Protein AF-A0A2Z3I9P5-F1 (afdb_monomer)

Radius of gyration: 24.95 Å; Cα contacts (8 Å, |Δi|>4): 232; chains: 1; bounding box: 92×42×63 Å

Nearest PDB structures (foldseek):
  7og2-assembly1_B  TM=7.470E-01  e=2.435E+00  Pseudoalteromonas luteoviolacea DSM 6061
  7c4k-assembly1_A  TM=7.381E-01  e=2.165E+00  synthetic construct
  7c4l-assembly1_A  TM=7.252E-01  e=2.740E+00  synthetic construct
  1kq6-assembly1_A  TM=5.234E-01  e=6.243E+00  Homo sapiens

Sequence (168 aa):
MGASEPNGSIPYHDVNPPAEKLAKVAKKEWPFRLTERGVEKRIEARDKELGITTVEWRWFCSRLEVSAETRSSEGEEWGRLLSVTDRDGRVKTWAMPMSMLAGDGTAYRERLLSLGLIMAPGKFARDALHEYISTAQPGDKARCVGRLGWELETFVLPNGAIGDHSNG

Secondary structure (DSSP, 8-state):
------------------TT-S--------SEEE-SS-EEEEEEEE-TTT--EEEEEEEEESSEEEEEEE--TTS-S-EEEEEEE-TTS-EEEEEEEGGGGSSSSHHHHHHHHHHT--B-SSHHHHHHHHHHHHH---S-BPEE----SSS---EE-TT---------

Foldseek 3Di:
DDDDDDDPDDPDDPPPPPPPDDDPPVPPPPQWDQDQQAIWGWDWDQDPVVRDTDIDTHDWKGHKDQAAWEADPVRHQIFTWIWDQAPVRDTDTDTGGCVCLVDLNPVVVVVNVVVHMGGDDDDVSSVVVSCCRVVDDHPWHWYFDDDDDDDDRDTDTDPDDPDDDDDD

Mean predicted aligned error: 14.5 Å

Solvent-accessible surface area (backbone atoms only — not comparable to full-atom values): 10664 Å² total; per-residue (Å²): 138,86,88,78,85,82,88,90,76,81,75,81,76,84,81,69,73,77,93,82,78,82,73,90,66,75,78,77,70,75,56,61,49,82,51,98,79,10,30,28,38,64,41,80,48,72,41,79,88,80,70,44,76,45,82,44,76,45,72,28,31,37,41,64,43,66,65,20,39,35,32,46,87,90,67,44,76,48,25,34,29,33,38,33,40,21,92,86,70,48,77,46,75,46,79,42,54,50,70,51,61,77,60,95,37,59,71,56,48,54,51,42,44,74,66,37,46,47,66,47,82,63,68,68,23,54,53,51,51,52,50,49,67,73,66,59,77,45,93,43,62,29,51,57,56,90,65,70,86,80,95,46,90,40,81,41,64,90,85,67,86,92,70,90,79,89,83,135

pLDDT: mean 72.84, std 25.63, range [28.22, 98.19]

Structure (mmCIF, N/CA/C/O backbone):
data_AF-A0A2Z3I9P5-F1
#
_entry.id   AF-A0A2Z3I9P5-F1
#
loop_
_atom_site.group_PDB
_atom_site.id
_atom_site.type_symbol
_atom_site.label_atom_id
_atom_site.label_alt_id
_atom_site.label_comp_id
_atom_site.label_asym_id
_atom_site.label_entity_id
_atom_site.label_seq_id
_atom_site.pdbx_PDB_ins_code
_atom_site.Cartn_x
_atom_site.Cartn_y
_atom_site.Cartn_z
_atom_site.occupancy
_atom_site.B_iso_or_equiv
_atom_site.auth_seq_id
_atom_site.auth_comp_id
_atom_site.auth_asym_id
_atom_site.auth_atom_id
_atom_site.pdbx_PDB_model_num
ATOM 1 N N . MET A 1 1 ? 78.794 -9.911 24.779 1.00 42.56 1 MET A N 1
ATOM 2 C CA . MET A 1 1 ? 78.509 -8.524 24.364 1.00 42.56 1 MET A CA 1
ATOM 3 C C . MET A 1 1 ? 77.333 -8.579 23.401 1.00 42.56 1 MET A C 1
ATOM 5 O O . MET A 1 1 ? 77.502 -9.121 22.322 1.00 42.56 1 MET A O 1
ATOM 9 N N . GLY A 1 2 ? 76.152 -8.136 23.849 1.00 44.25 2 GLY A N 1
ATOM 10 C CA . GLY A 1 2 ? 74.967 -7.888 23.015 1.00 44.25 2 GLY A CA 1
ATOM 11 C C . GLY A 1 2 ? 74.091 -9.087 22.629 1.00 44.25 2 GLY A C 1
ATOM 12 O O . GLY A 1 2 ? 74.079 -9.478 21.472 1.00 44.25 2 GLY A O 1
ATOM 13 N N . ALA A 1 3 ? 73.306 -9.616 23.571 1.00 40.94 3 ALA A N 1
ATOM 14 C CA . ALA A 1 3 ? 72.015 -10.233 23.258 1.00 40.94 3 ALA A CA 1
ATOM 15 C C . ALA A 1 3 ? 70.941 -9.156 23.451 1.00 40.94 3 ALA A C 1
ATOM 17 O O . ALA A 1 3 ? 70.928 -8.553 24.523 1.00 40.94 3 ALA A O 1
ATOM 18 N N . SER A 1 4 ? 70.102 -8.896 22.442 1.00 40.00 4 SER A N 1
ATOM 19 C CA . SER A 1 4 ? 68.776 -8.252 22.540 1.00 40.00 4 SER A CA 1
ATOM 20 C C . SER A 1 4 ? 68.134 -8.187 21.146 1.00 40.00 4 SER A C 1
ATOM 22 O O . SER A 1 4 ? 68.603 -7.448 20.284 1.00 40.00 4 SER A O 1
ATOM 24 N N . GLU A 1 5 ? 67.055 -8.942 20.934 1.00 42.66 5 GLU A N 1
ATOM 25 C CA . GLU A 1 5 ? 66.000 -8.546 19.987 1.00 42.66 5 GLU A CA 1
ATOM 26 C C . GLU A 1 5 ? 65.235 -7.330 20.576 1.00 42.66 5 GLU A C 1
ATOM 28 O O . GLU A 1 5 ? 65.389 -7.041 21.768 1.00 42.66 5 GLU A O 1
ATOM 33 N N . PRO A 1 6 ? 64.388 -6.622 19.800 1.00 46.59 6 PRO A N 1
ATOM 34 C CA . PRO A 1 6 ? 63.016 -7.117 19.688 1.00 46.59 6 PRO A CA 1
ATOM 35 C C . PRO A 1 6 ? 62.367 -6.995 18.302 1.00 46.59 6 PRO A C 1
ATOM 37 O O . PRO A 1 6 ? 62.418 -5.971 17.621 1.00 46.59 6 PRO A O 1
ATOM 40 N N . ASN A 1 7 ? 61.651 -8.075 17.987 1.00 34.91 7 ASN A N 1
ATOM 41 C CA . ASN A 1 7 ? 60.452 -8.160 17.161 1.00 34.91 7 ASN A CA 1
ATOM 42 C C . ASN A 1 7 ? 59.555 -6.909 17.241 1.00 34.91 7 ASN A C 1
ATOM 44 O O . ASN A 1 7 ? 58.913 -6.650 18.257 1.00 34.91 7 ASN A O 1
ATOM 48 N N . GLY A 1 8 ? 59.444 -6.187 16.127 1.00 38.19 8 GLY A N 1
ATOM 49 C CA . GLY A 1 8 ? 58.448 -5.141 15.908 1.00 38.19 8 GLY A CA 1
ATOM 50 C C . GLY A 1 8 ? 57.260 -5.669 15.109 1.00 38.19 8 GLY A C 1
ATOM 51 O O . GLY A 1 8 ? 57.100 -5.323 13.944 1.00 38.19 8 GLY A O 1
ATOM 52 N N . SER A 1 9 ? 56.427 -6.510 15.721 1.00 40.69 9 SER A N 1
ATOM 53 C CA . SER A 1 9 ? 55.066 -6.768 15.242 1.00 40.69 9 SER A CA 1
ATOM 54 C C . SER A 1 9 ? 54.103 -6.525 16.398 1.00 40.69 9 SER A C 1
ATOM 56 O O . SER A 1 9 ? 53.926 -7.356 17.281 1.00 40.69 9 SER A O 1
ATOM 58 N N . ILE A 1 10 ? 53.521 -5.329 16.423 1.00 40.50 10 ILE A N 1
ATOM 59 C CA . ILE A 1 10 ? 52.384 -5.023 17.287 1.00 40.50 10 ILE A CA 1
ATOM 60 C C . ILE A 1 10 ? 51.149 -5.242 16.404 1.00 40.50 10 ILE A C 1
ATOM 62 O O . ILE A 1 10 ? 50.914 -4.429 15.505 1.00 40.50 10 ILE A O 1
ATOM 66 N N . PRO A 1 11 ? 50.408 -6.355 16.545 1.00 35.94 11 PRO A N 1
ATOM 67 C CA . PRO A 1 11 ? 49.185 -6.554 15.787 1.00 35.94 11 PRO A CA 1
ATOM 68 C C . PRO A 1 11 ? 48.130 -5.542 16.237 1.00 35.94 11 PRO A C 1
ATOM 70 O O . PRO A 1 11 ? 47.989 -5.236 17.421 1.00 35.94 11 PRO A O 1
ATOM 73 N N . TYR A 1 12 ? 47.425 -5.016 15.239 1.00 33.38 12 TYR A N 1
ATOM 74 C CA . TYR A 1 12 ? 46.278 -4.124 15.338 1.00 33.38 12 TYR A CA 1
ATOM 75 C C . TYR A 1 12 ? 45.355 -4.577 16.478 1.00 33.38 12 TYR A C 1
ATOM 77 O O . TYR A 1 12 ? 44.789 -5.667 16.422 1.00 33.38 12 TYR A O 1
ATOM 85 N N . HIS A 1 13 ? 45.258 -3.766 17.535 1.00 39.22 13 HIS A N 1
ATOM 86 C CA . HIS A 1 13 ? 44.329 -4.005 18.631 1.00 39.22 13 HIS A CA 1
ATOM 87 C C . HIS A 1 13 ? 42.916 -4.169 18.066 1.00 39.22 13 HIS A C 1
ATOM 89 O O . HIS A 1 13 ? 42.403 -3.270 17.396 1.00 39.22 13 HIS A O 1
ATOM 95 N N . ASP A 1 14 ? 42.302 -5.310 18.378 1.00 39.97 14 ASP A N 1
ATOM 96 C CA . ASP A 1 14 ? 40.864 -5.538 18.321 1.00 39.97 14 ASP A CA 1
ATOM 97 C C . ASP A 1 14 ? 40.144 -4.396 19.053 1.00 39.97 14 ASP A C 1
ATOM 99 O O . ASP A 1 14 ? 39.959 -4.410 20.270 1.00 39.97 14 ASP A O 1
ATOM 103 N N . VAL A 1 15 ? 39.719 -3.386 18.300 1.00 40.53 15 VAL A N 1
ATOM 104 C CA . VAL A 1 15 ? 38.658 -2.461 18.705 1.00 40.53 15 VAL A CA 1
ATOM 105 C C . VAL A 1 15 ? 37.345 -2.973 18.134 1.00 40.53 15 VAL A C 1
ATOM 107 O O . VAL A 1 15 ? 36.635 -2.283 17.411 1.00 40.53 15 VAL A O 1
ATOM 110 N N . ASN A 1 16 ? 37.026 -4.226 18.452 1.00 39.06 16 ASN A N 1
ATOM 111 C CA . ASN A 1 16 ? 35.662 -4.703 18.356 1.00 39.06 16 ASN A CA 1
ATOM 112 C C . ASN A 1 16 ? 34.955 -4.194 19.623 1.00 39.06 16 ASN A C 1
ATOM 114 O O . ASN A 1 16 ? 35.287 -4.660 20.718 1.00 39.06 16 ASN A O 1
ATOM 118 N N . PRO A 1 17 ? 34.059 -3.190 19.553 1.00 39.41 17 PRO A N 1
ATOM 119 C CA . PRO A 1 17 ? 33.311 -2.801 20.737 1.00 39.41 17 PRO A CA 1
ATOM 120 C C . PRO A 1 17 ? 32.551 -4.038 21.246 1.00 39.41 17 PRO A C 1
ATOM 122 O O . PRO A 1 17 ? 32.024 -4.795 20.426 1.00 39.41 17 PRO A O 1
ATOM 125 N N . PRO A 1 18 ? 32.496 -4.283 22.570 1.00 36.00 18 PRO A N 1
ATOM 126 C CA . PRO A 1 18 ? 31.861 -5.474 23.117 1.00 36.00 18 PRO A CA 1
ATOM 127 C C . PRO A 1 18 ? 30.443 -5.618 22.564 1.00 36.00 18 PRO A C 1
ATOM 129 O O . PRO A 1 18 ? 29.599 -4.743 22.772 1.00 36.00 18 PRO A O 1
ATOM 132 N N . ALA A 1 19 ? 30.186 -6.733 21.877 1.00 44.81 19 ALA A N 1
ATOM 133 C CA . ALA A 1 19 ? 28.937 -7.075 21.190 1.00 44.81 19 ALA A CA 1
ATOM 134 C C . ALA A 1 19 ? 27.712 -7.227 22.125 1.00 44.81 19 ALA A C 1
ATOM 136 O O . ALA A 1 19 ? 26.688 -7.784 21.739 1.00 44.81 19 ALA A O 1
ATOM 137 N N . GLU A 1 20 ? 27.797 -6.741 23.364 1.00 41.00 20 GLU A N 1
ATOM 138 C CA . GLU A 1 20 ? 26.919 -7.136 24.461 1.00 41.00 20 GLU A CA 1
ATOM 139 C C . GLU A 1 20 ? 25.978 -6.035 24.967 1.00 41.00 20 GLU A C 1
ATOM 141 O O . GLU A 1 20 ? 25.141 -6.300 25.829 1.00 41.00 20 GLU A O 1
ATOM 146 N N . LYS A 1 21 ? 26.011 -4.812 24.415 1.00 38.16 21 LYS A N 1
ATOM 147 C CA . LYS A 1 21 ? 25.021 -3.777 24.775 1.00 38.16 21 LYS A CA 1
ATOM 148 C C . LYS A 1 21 ? 24.639 -2.836 23.636 1.00 38.16 21 LYS A C 1
ATOM 150 O O . LYS A 1 21 ? 24.920 -1.651 23.721 1.00 38.16 21 LYS A O 1
ATOM 155 N N . LEU A 1 22 ? 23.870 -3.315 22.657 1.00 39.81 22 LEU A N 1
ATOM 156 C CA . LEU A 1 22 ? 22.897 -2.468 21.950 1.00 39.81 22 LEU A CA 1
ATOM 157 C C . LEU A 1 22 ? 21.594 -3.244 21.701 1.00 39.81 22 LEU A C 1
ATOM 159 O O . LEU A 1 22 ? 21.363 -3.837 20.657 1.00 39.81 22 LEU A O 1
ATOM 163 N N . ALA A 1 23 ? 20.762 -3.193 22.743 1.00 36.09 23 ALA A N 1
ATOM 164 C CA . ALA A 1 23 ? 19.307 -3.265 22.745 1.00 36.09 23 ALA A CA 1
ATOM 165 C C . ALA A 1 23 ? 18.633 -4.515 22.147 1.00 36.09 23 ALA A C 1
ATOM 167 O O . ALA A 1 23 ? 18.429 -4.648 20.943 1.00 36.09 23 ALA A O 1
ATOM 168 N N . LYS A 1 24 ? 18.046 -5.319 23.045 1.00 36.84 24 LYS A N 1
ATOM 169 C CA . LYS A 1 24 ? 16.741 -5.946 22.794 1.00 36.84 24 LYS A CA 1
ATOM 170 C C . LYS A 1 24 ? 15.707 -4.838 22.532 1.00 36.84 24 LYS A C 1
ATOM 172 O O . LYS A 1 24 ? 14.896 -4.517 23.394 1.00 36.84 24 LYS A O 1
ATOM 177 N N . VAL A 1 25 ? 15.745 -4.224 21.352 1.00 40.88 25 VAL A N 1
ATOM 178 C CA . VAL A 1 25 ? 14.570 -3.563 20.795 1.00 40.88 25 VAL A CA 1
ATOM 179 C C . VAL A 1 25 ? 13.615 -4.712 20.527 1.00 40.88 25 VAL A C 1
ATOM 181 O O . VAL A 1 25 ? 13.888 -5.548 19.666 1.00 40.88 25 VAL A O 1
ATOM 184 N N . ALA A 1 26 ? 12.547 -4.830 21.317 1.00 42.09 26 ALA A N 1
ATOM 185 C CA . ALA A 1 26 ? 11.446 -5.711 20.960 1.00 42.09 26 ALA A CA 1
ATOM 186 C C . ALA A 1 26 ? 11.095 -5.379 19.505 1.00 42.09 26 ALA A C 1
ATOM 188 O O . ALA A 1 26 ? 10.726 -4.237 19.231 1.00 42.09 26 ALA A O 1
ATOM 189 N N . LYS A 1 27 ? 11.331 -6.311 18.568 1.00 45.22 27 LYS A N 1
ATOM 190 C CA . LYS A 1 27 ? 11.005 -6.123 17.150 1.00 45.22 27 LYS A CA 1
ATOM 191 C C . LYS A 1 27 ? 9.545 -5.691 17.111 1.00 45.22 27 LYS A C 1
ATOM 193 O O . LYS A 1 27 ? 8.664 -6.507 17.364 1.00 45.22 27 LYS A O 1
ATOM 198 N N . LYS A 1 28 ? 9.289 -4.401 16.887 1.00 56.62 28 LYS A N 1
ATOM 199 C CA . LYS A 1 28 ? 7.932 -3.886 16.768 1.00 56.62 28 LYS A CA 1
ATOM 200 C C . LYS A 1 28 ? 7.375 -4.556 15.522 1.00 56.62 28 LYS A C 1
ATOM 202 O O . LYS A 1 28 ? 7.844 -4.271 14.424 1.00 56.62 28 LYS A O 1
ATOM 207 N N . GLU A 1 29 ? 6.488 -5.526 15.717 1.00 80.81 29 GLU A N 1
ATOM 208 C CA . GLU A 1 29 ? 5.861 -6.248 14.615 1.00 80.81 29 GLU A CA 1
ATOM 209 C C . GLU A 1 29 ? 5.302 -5.240 13.615 1.00 80.81 29 GLU A C 1
ATOM 211 O O . GLU A 1 29 ? 4.693 -4.238 14.009 1.00 80.81 29 GLU A O 1
ATOM 216 N N . TRP A 1 30 ? 5.555 -5.486 12.331 1.00 85.81 30 TRP A N 1
ATOM 217 C CA . TRP A 1 30 ? 5.058 -4.643 11.256 1.00 85.81 30 TRP A CA 1
ATOM 218 C C . TRP A 1 30 ? 3.532 -4.521 11.398 1.00 85.81 30 TRP A C 1
ATOM 220 O O . TRP A 1 30 ? 2.849 -5.545 11.438 1.00 85.81 30 T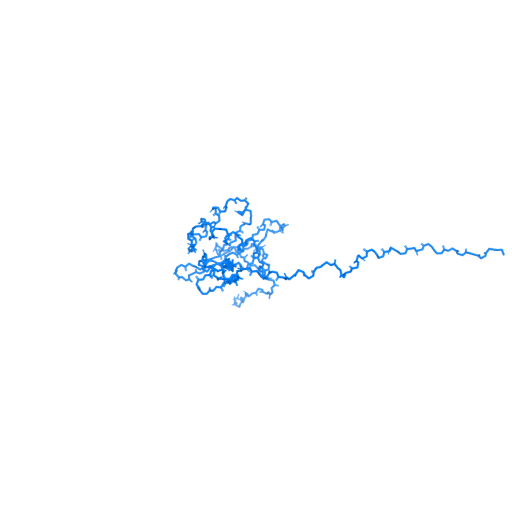RP A O 1
ATOM 230 N N . PRO A 1 31 ? 2.974 -3.304 11.555 1.00 93.56 31 PRO A N 1
ATOM 231 C CA . PRO A 1 31 ? 1.625 -3.118 12.088 1.00 93.56 31 PRO A CA 1
ATOM 232 C C . PRO A 1 31 ? 0.545 -3.333 11.024 1.00 93.56 31 PRO A C 1
ATOM 234 O O . PRO A 1 31 ? -0.534 -2.757 11.122 1.00 93.56 31 PRO A O 1
ATOM 237 N N . PHE A 1 32 ? 0.824 -4.128 9.997 1.00 94.50 32 PHE A N 1
ATOM 238 C CA . PHE A 1 32 ? -0.052 -4.346 8.862 1.00 94.50 32 PHE A CA 1
ATOM 239 C C . PHE A 1 32 ? -0.282 -5.830 8.648 1.00 94.50 32 PHE A C 1
ATOM 241 O O . PHE A 1 32 ? 0.599 -6.655 8.884 1.00 94.50 32 PHE A O 1
ATOM 248 N N . ARG A 1 33 ? -1.472 -6.162 8.156 1.00 92.62 33 ARG A N 1
ATOM 249 C CA . ARG A 1 33 ? -1.790 -7.511 7.703 1.00 92.62 33 ARG A CA 1
ATOM 250 C C . ARG A 1 33 ? -2.591 -7.468 6.415 1.00 92.62 33 ARG A C 1
ATOM 252 O O . ARG A 1 33 ? -3.403 -6.565 6.207 1.00 92.62 33 ARG A O 1
ATOM 259 N N . LEU A 1 34 ? -2.363 -8.474 5.583 1.00 89.62 34 LEU A N 1
ATOM 260 C CA . LEU A 1 34 ? -3.143 -8.731 4.384 1.00 89.62 34 LEU A CA 1
ATOM 261 C C . LEU A 1 34 ? -4.215 -9.771 4.718 1.00 89.62 34 LEU A C 1
ATOM 263 O O . LEU A 1 34 ? -3.913 -10.821 5.279 1.00 89.62 34 LEU A O 1
ATOM 267 N N . THR A 1 35 ? -5.464 -9.475 4.385 1.00 90.06 35 THR A N 1
ATOM 268 C CA . THR A 1 35 ? -6.614 -10.366 4.569 1.00 90.06 35 THR A CA 1
ATOM 269 C C . THR A 1 35 ? -7.302 -10.605 3.225 1.00 90.06 35 THR A C 1
ATOM 271 O O . THR A 1 35 ? -6.930 -10.025 2.201 1.00 90.06 35 THR A O 1
ATOM 274 N N . GLU A 1 36 ? -8.335 -11.446 3.206 1.00 84.06 36 GLU A N 1
ATOM 275 C CA . GLU A 1 36 ? -9.200 -11.601 2.028 1.00 84.06 36 GLU A CA 1
ATOM 276 C C . GLU A 1 36 ? -9.930 -10.298 1.666 1.00 84.06 36 GLU A C 1
ATOM 278 O O . GLU A 1 36 ? -10.196 -10.033 0.498 1.00 84.06 36 GLU A O 1
ATOM 283 N N . ARG A 1 37 ? -10.216 -9.444 2.660 1.00 86.31 37 ARG A N 1
ATOM 284 C CA . ARG A 1 37 ? -10.948 -8.180 2.472 1.00 86.31 37 ARG A CA 1
ATOM 285 C C . ARG A 1 37 ? -10.040 -7.017 2.069 1.00 86.31 37 ARG A C 1
ATOM 287 O O . ARG A 1 37 ? -10.535 -5.988 1.609 1.00 86.31 37 ARG A O 1
ATOM 294 N N . GLY A 1 38 ? -8.729 -7.148 2.252 1.00 92.56 38 GLY A N 1
ATOM 295 C CA . GLY A 1 38 ? -7.748 -6.136 1.877 1.00 92.56 38 GLY A CA 1
ATOM 296 C C . GLY A 1 38 ? -6.658 -5.946 2.919 1.00 92.56 38 GLY A C 1
ATOM 297 O O . GLY A 1 38 ? -6.232 -6.906 3.555 1.00 92.56 38 GLY A O 1
ATOM 298 N N . VAL A 1 39 ? -6.183 -4.714 3.073 1.00 95.88 39 VAL A N 1
ATOM 299 C CA . VAL A 1 39 ? -5.094 -4.380 3.994 1.00 95.88 39 VAL A CA 1
ATOM 300 C C . VAL A 1 39 ? -5.640 -3.666 5.225 1.00 95.88 39 VAL A C 1
ATOM 302 O O . VAL A 1 39 ? -6.437 -2.725 5.137 1.00 95.88 39 VAL A O 1
ATOM 305 N N . GLU A 1 40 ? -5.190 -4.120 6.391 1.00 96.69 40 GLU A N 1
ATOM 306 C CA . GLU A 1 40 ? -5.581 -3.583 7.690 1.00 96.69 40 GLU A CA 1
ATOM 307 C C . GLU A 1 40 ? -4.349 -3.153 8.483 1.00 96.69 40 GLU A C 1
ATOM 309 O O . GLU A 1 40 ? -3.310 -3.815 8.437 1.00 96.69 40 GLU A O 1
ATOM 314 N N . LYS A 1 41 ? -4.476 -2.056 9.237 1.00 96.56 41 LYS A N 1
ATOM 315 C CA . LYS A 1 41 ? -3.444 -1.559 10.149 1.00 96.56 41 LYS A CA 1
ATOM 316 C C . LYS A 1 41 ? -3.857 -1.789 11.602 1.00 96.56 41 LYS A C 1
ATOM 318 O O . LYS A 1 41 ? -5.002 -1.529 11.970 1.00 96.56 41 LYS A O 1
ATOM 323 N N . ARG A 1 42 ? -2.917 -2.238 12.430 1.00 94.94 42 ARG A N 1
ATOM 324 C CA . ARG A 1 42 ? -3.065 -2.380 13.880 1.00 94.94 42 ARG A CA 1
ATOM 325 C C . ARG A 1 42 ? -3.110 -1.005 14.540 1.00 94.94 42 ARG A C 1
ATOM 327 O O . ARG A 1 42 ? -2.181 -0.214 14.378 1.00 94.94 42 ARG A O 1
ATOM 334 N N . ILE A 1 43 ? -4.163 -0.740 15.302 1.00 93.69 43 ILE A N 1
ATOM 335 C CA . ILE A 1 43 ? -4.381 0.494 16.055 1.00 93.69 43 ILE A CA 1
ATOM 336 C C . ILE A 1 43 ? -4.531 0.150 17.528 1.00 93.69 43 ILE A C 1
ATOM 338 O O . ILE A 1 43 ? -5.291 -0.739 17.898 1.00 93.69 43 ILE A O 1
ATOM 342 N N . GLU A 1 44 ? -3.797 0.866 18.368 1.00 90.88 44 GLU A N 1
ATOM 343 C CA . GLU A 1 44 ? -3.959 0.802 19.814 1.00 90.88 44 GLU A CA 1
ATOM 344 C C . GLU A 1 44 ? -4.949 1.892 20.224 1.00 90.88 44 GLU A C 1
ATOM 346 O O . GLU A 1 44 ? -4.686 3.086 20.055 1.00 90.88 44 GLU A O 1
ATOM 351 N N . ALA A 1 45 ? -6.106 1.481 20.729 1.00 85.06 45 ALA A N 1
ATOM 352 C CA . ALA A 1 45 ? -7.113 2.377 21.270 1.00 85.06 45 ALA A CA 1
ATOM 353 C C . ALA A 1 45 ? -7.011 2.351 22.795 1.00 85.06 45 ALA A C 1
ATOM 355 O O . ALA A 1 45 ? -7.208 1.314 23.431 1.00 85.06 45 ALA A O 1
ATOM 356 N N . ARG A 1 46 ? -6.676 3.500 23.385 1.00 85.12 46 ARG A N 1
ATOM 357 C CA . ARG A 1 46 ? -6.605 3.653 24.837 1.00 85.12 46 ARG A CA 1
ATOM 358 C C . ARG A 1 46 ? -7.913 4.224 25.357 1.00 85.12 46 ARG A C 1
ATOM 360 O O . ARG A 1 46 ? -8.216 5.391 25.108 1.00 85.12 46 ARG A O 1
ATOM 367 N N . ASP A 1 47 ? -8.628 3.420 26.126 1.00 82.38 47 ASP A N 1
ATOM 368 C CA . ASP A 1 47 ? -9.727 3.887 26.952 1.00 82.38 47 ASP A CA 1
ATOM 369 C C . ASP A 1 47 ? -9.140 4.517 28.221 1.00 82.38 47 ASP A C 1
ATOM 371 O O . ASP A 1 47 ? -8.479 3.858 29.030 1.00 82.38 47 ASP A O 1
ATOM 375 N N . LYS A 1 48 ? -9.302 5.835 28.361 1.00 81.88 48 LYS A N 1
ATOM 376 C CA . LYS A 1 48 ? -8.767 6.578 29.509 1.00 81.88 48 LYS A CA 1
ATOM 377 C C . LYS A 1 48 ? -9.604 6.387 30.772 1.00 81.88 48 LYS A C 1
ATOM 379 O O . LYS A 1 48 ? -9.062 6.576 31.854 1.00 81.88 48 LYS A O 1
ATOM 384 N N . GLU A 1 49 ? -10.878 6.042 30.630 1.00 83.38 49 GLU A N 1
ATOM 385 C CA . GLU A 1 49 ? -11.825 5.908 31.736 1.00 83.38 49 GLU A CA 1
ATOM 386 C C . GLU A 1 49 ? -11.711 4.523 32.377 1.00 83.38 49 GLU A C 1
ATOM 388 O O . GLU A 1 49 ? -11.647 4.406 33.597 1.00 83.38 49 GLU A O 1
ATOM 393 N N . LEU A 1 50 ? -11.556 3.483 31.554 1.00 83.38 50 LEU A N 1
ATOM 394 C CA . LEU A 1 50 ? -11.333 2.112 32.021 1.00 83.38 50 LEU A CA 1
ATOM 395 C C . LEU A 1 50 ? -9.850 1.780 32.249 1.00 83.38 50 LEU A C 1
ATOM 397 O O . LEU A 1 50 ? -9.528 0.751 32.837 1.00 83.38 50 LEU A O 1
ATOM 401 N N . GLY A 1 51 ? -8.930 2.621 31.766 1.00 84.50 51 GLY A N 1
ATOM 402 C CA . GLY A 1 51 ? -7.489 2.360 31.825 1.00 84.50 51 GLY A CA 1
ATOM 403 C C . GLY A 1 51 ? -7.038 1.187 30.945 1.00 84.50 51 GLY A C 1
ATOM 404 O O . GLY A 1 51 ? -5.932 0.676 31.128 1.00 84.50 51 GLY A O 1
ATOM 405 N N . ILE A 1 52 ? -7.874 0.759 29.994 1.00 83.81 52 ILE A N 1
ATOM 406 C CA . ILE A 1 52 ? -7.640 -0.407 29.138 1.00 83.81 52 ILE A CA 1
ATOM 407 C C . ILE A 1 52 ? -7.091 0.051 27.785 1.00 83.81 52 ILE A C 1
ATOM 409 O O . ILE A 1 52 ? -7.633 0.949 27.141 1.00 83.81 52 ILE A O 1
ATOM 413 N N . THR A 1 53 ? -6.032 -0.609 27.318 1.00 87.62 53 THR A N 1
ATOM 414 C CA . THR A 1 53 ? -5.589 -0.511 25.923 1.00 87.62 53 THR A CA 1
ATOM 415 C C . THR A 1 53 ? -6.134 -1.704 25.155 1.00 87.62 53 THR A C 1
ATOM 417 O O . THR A 1 53 ? -5.838 -2.850 25.489 1.00 87.62 53 THR A O 1
ATOM 420 N N . THR A 1 54 ? -6.913 -1.433 24.115 1.00 89.00 54 THR A N 1
ATOM 421 C CA . THR A 1 54 ? -7.404 -2.447 23.180 1.00 89.00 54 THR A CA 1
ATOM 422 C C . THR A 1 54 ? -6.646 -2.356 21.862 1.00 89.00 54 THR A C 1
ATOM 424 O O . THR A 1 54 ? -6.145 -1.296 21.480 1.00 89.00 54 THR A O 1
ATOM 427 N N . VAL A 1 55 ? -6.537 -3.489 21.174 1.00 91.38 55 VAL A N 1
ATOM 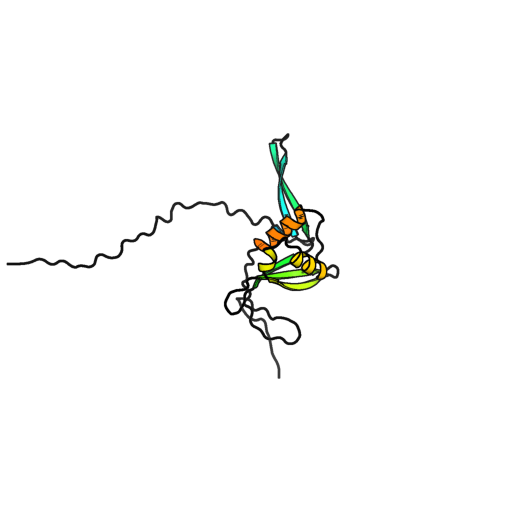428 C CA . VAL A 1 55 ? -5.945 -3.572 19.840 1.00 91.38 55 VAL A CA 1
ATOM 429 C C . VAL A 1 55 ? -7.067 -3.778 18.830 1.00 91.38 55 VAL A C 1
ATOM 431 O O . VAL A 1 55 ? -7.802 -4.760 18.899 1.00 91.38 55 VAL A O 1
ATOM 434 N N . GLU A 1 56 ? -7.172 -2.859 17.880 1.00 93.06 56 GLU A N 1
ATOM 435 C CA . GLU A 1 56 ? -8.110 -2.881 16.762 1.00 93.06 56 GLU A CA 1
ATOM 436 C C . GLU A 1 56 ? -7.342 -3.103 15.453 1.00 93.06 56 GLU A C 1
ATOM 438 O O . GLU A 1 56 ? -6.246 -2.576 15.262 1.00 93.06 56 GLU A O 1
ATOM 443 N N . TRP A 1 57 ? -7.934 -3.841 14.516 1.00 94.81 57 TRP A N 1
ATOM 444 C CA . TRP A 1 57 ? -7.469 -3.878 13.131 1.00 94.81 57 TRP A CA 1
ATOM 445 C C . TRP A 1 57 ? -8.385 -3.023 12.271 1.00 94.81 57 TRP A C 1
ATOM 447 O O . TRP A 1 57 ? -9.573 -3.314 12.141 1.00 94.81 57 TRP A O 1
ATOM 457 N N . ARG A 1 58 ? -7.829 -1.962 11.687 1.00 97.19 58 ARG A N 1
ATOM 458 C CA . ARG A 1 58 ? -8.586 -1.007 10.883 1.00 97.19 58 ARG A CA 1
ATOM 459 C C . ARG A 1 58 ? -8.241 -1.148 9.411 1.00 97.19 58 ARG A C 1
ATOM 461 O O . ARG A 1 58 ? -7.103 -0.913 9.003 1.00 97.19 58 ARG A O 1
ATOM 468 N N . TRP A 1 59 ? -9.242 -1.510 8.621 1.00 97.81 59 TRP A N 1
ATOM 469 C CA . TRP A 1 59 ? -9.148 -1.603 7.168 1.00 97.81 59 TRP A CA 1
ATOM 470 C C . TRP A 1 59 ? -8.917 -0.234 6.526 1.00 97.81 59 TRP A C 1
ATOM 472 O O . TRP A 1 59 ? -9.523 0.757 6.943 1.00 97.81 59 TRP A O 1
ATOM 482 N N . PHE A 1 60 ? -8.053 -0.175 5.508 1.00 98.19 60 PHE A N 1
ATOM 483 C CA . PHE A 1 60 ? -7.797 1.069 4.775 1.00 98.19 60 PHE A CA 1
ATOM 484 C C . PHE A 1 60 ? -7.764 0.944 3.248 1.00 98.19 60 PHE A C 1
ATOM 486 O O . PHE A 1 60 ? -7.956 1.960 2.576 1.00 98.19 60 PHE A O 1
ATOM 493 N N . CYS A 1 61 ? -7.558 -0.244 2.679 1.00 98.12 61 CYS A N 1
ATOM 494 C CA . CYS A 1 61 ? -7.715 -0.463 1.241 1.00 98.12 61 CYS A CA 1
ATOM 495 C C . CYS A 1 61 ? -8.006 -1.927 0.894 1.00 98.12 61 CYS A C 1
ATOM 497 O O . CYS A 1 61 ? -7.797 -2.822 1.712 1.00 98.12 61 CYS A O 1
ATOM 499 N N . SER A 1 62 ? -8.497 -2.171 -0.325 1.00 97.06 62 SER A N 1
ATOM 500 C CA . SER A 1 62 ? -8.638 -3.516 -0.889 1.00 97.06 62 SER A CA 1
ATOM 501 C C . SER A 1 62 ? -7.269 -4.177 -1.071 1.00 97.06 62 SER A C 1
ATOM 503 O O . SER A 1 62 ? -6.232 -3.577 -0.792 1.00 97.06 62 SER A O 1
ATOM 505 N N . ARG A 1 63 ? -7.254 -5.444 -1.494 1.00 94.75 63 ARG A N 1
ATOM 506 C CA . ARG A 1 63 ? -6.033 -6.254 -1.536 1.00 94.75 63 ARG A CA 1
ATOM 507 C C . ARG A 1 63 ? -4.942 -5.589 -2.387 1.00 94.75 63 ARG A C 1
ATOM 509 O O . ARG A 1 63 ? -5.052 -5.501 -3.610 1.00 94.75 63 ARG A O 1
ATOM 516 N N . LEU A 1 64 ? -3.896 -5.150 -1.694 1.00 96.06 64 LEU A N 1
ATOM 517 C CA . LEU A 1 64 ? -2.673 -4.578 -2.232 1.00 96.06 64 LEU A CA 1
ATOM 518 C C . LEU A 1 64 ? -1.511 -5.316 -1.587 1.00 96.06 64 LEU A C 1
ATOM 520 O O . LEU A 1 64 ? -1.361 -5.277 -0.370 1.00 96.06 64 LEU A O 1
ATOM 524 N N . GLU A 1 65 ? -0.706 -5.976 -2.401 1.00 93.62 65 GLU A N 1
ATOM 525 C CA . GLU A 1 65 ? 0.454 -6.727 -1.943 1.00 93.62 65 GLU A CA 1
ATOM 526 C C . GLU A 1 65 ? 1.737 -6.046 -2.420 1.00 93.62 65 GLU A C 1
ATOM 528 O O . GLU A 1 65 ? 1.831 -5.622 -3.572 1.00 93.62 65 GLU A O 1
ATOM 533 N N . VAL A 1 66 ? 2.720 -5.927 -1.527 1.00 90.94 66 VAL A N 1
ATOM 534 C CA . VAL A 1 66 ? 4.076 -5.487 -1.872 1.00 90.94 66 VAL A CA 1
ATOM 535 C C . VAL A 1 66 ? 4.914 -6.738 -2.094 1.00 90.94 66 VAL A C 1
ATOM 537 O O . VAL A 1 66 ? 5.402 -7.333 -1.138 1.00 90.94 66 VAL A O 1
ATOM 540 N N . SER A 1 67 ? 5.031 -7.162 -3.348 1.00 84.69 67 SER A N 1
ATOM 541 C CA . SER A 1 67 ? 5.601 -8.463 -3.705 1.00 84.69 67 SER A CA 1
ATOM 542 C C . SER A 1 67 ? 7.131 -8.459 -3.728 1.00 84.69 67 SER A C 1
ATOM 544 O O . SER A 1 67 ? 7.743 -9.479 -3.434 1.00 84.69 67 SER A O 1
ATOM 546 N N . ALA A 1 68 ? 7.761 -7.329 -4.067 1.00 81.62 68 ALA A N 1
ATOM 547 C CA . ALA A 1 68 ? 9.218 -7.228 -4.144 1.00 81.62 68 ALA A CA 1
ATOM 548 C C . ALA A 1 68 ? 9.731 -5.783 -4.060 1.00 81.62 68 ALA A C 1
ATOM 550 O O . ALA A 1 68 ? 8.986 -4.823 -4.272 1.00 81.62 68 ALA A O 1
ATOM 551 N N . GLU A 1 69 ? 11.029 -5.625 -3.800 1.00 84.75 69 GLU A N 1
ATOM 552 C CA . GLU A 1 69 ? 11.755 -4.385 -4.106 1.00 84.75 69 GLU A CA 1
ATOM 553 C C . GLU A 1 69 ? 12.229 -4.407 -5.561 1.00 84.75 69 GLU A C 1
ATOM 555 O O . GLU A 1 69 ? 12.668 -5.452 -6.040 1.00 84.75 69 GLU A O 1
ATOM 560 N N . THR A 1 70 ? 12.176 -3.265 -6.247 1.00 82.25 70 THR A N 1
ATOM 561 C CA . THR A 1 70 ? 12.712 -3.090 -7.609 1.00 82.25 70 THR A CA 1
ATOM 562 C C . THR A 1 70 ? 13.841 -2.060 -7.597 1.00 82.25 70 THR A C 1
ATOM 564 O O . THR A 1 70 ? 13.876 -1.204 -6.716 1.00 82.25 70 THR A O 1
ATOM 567 N N . ARG A 1 71 ? 14.771 -2.129 -8.557 1.00 81.31 71 ARG A N 1
ATOM 568 C CA . ARG A 1 71 ? 15.832 -1.125 -8.774 1.00 81.31 71 ARG A CA 1
ATOM 569 C C . ARG A 1 71 ? 16.366 -1.190 -10.206 1.00 81.31 71 ARG A C 1
ATOM 571 O O . ARG A 1 71 ? 16.213 -2.232 -10.853 1.00 81.31 71 ARG A O 1
ATOM 578 N N . SER A 1 72 ? 17.019 -0.125 -10.664 1.00 77.75 72 SER A N 1
ATOM 579 C CA . SER A 1 72 ? 17.699 -0.077 -11.965 1.00 77.75 72 SER A CA 1
ATOM 580 C C . SER A 1 72 ? 18.950 -0.975 -12.006 1.00 77.75 72 SER A C 1
ATOM 582 O O . SER A 1 72 ? 19.398 -1.499 -10.977 1.00 77.75 72 SER A O 1
ATOM 584 N N . SER A 1 73 ? 19.535 -1.164 -13.198 1.00 71.62 73 SER A N 1
ATOM 585 C CA . SER A 1 73 ? 20.782 -1.930 -13.389 1.00 71.62 73 SER A CA 1
ATOM 586 C C . SER A 1 73 ? 21.950 -1.362 -12.583 1.00 71.62 73 SER A C 1
ATOM 588 O O . SER A 1 73 ? 22.710 -2.127 -11.990 1.00 71.62 73 SER A O 1
ATOM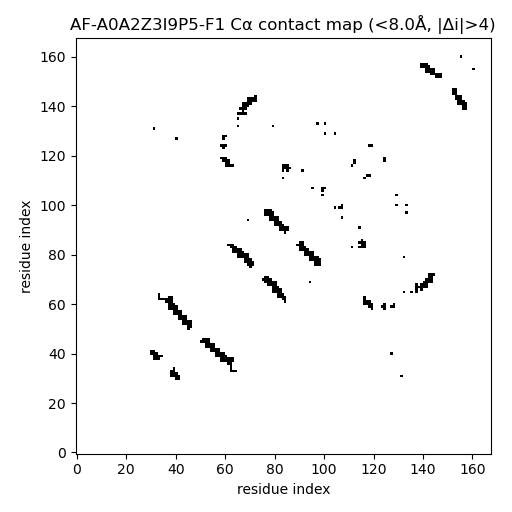 590 N N . GLU A 1 74 ? 22.019 -0.033 -12.490 1.00 77.75 74 GLU A N 1
ATOM 591 C CA . GLU A 1 74 ? 23.030 0.713 -11.731 1.00 77.75 74 GLU A CA 1
ATOM 592 C C . GLU A 1 74 ? 22.809 0.621 -10.213 1.00 77.75 74 GLU A C 1
ATOM 594 O O . GLU A 1 74 ? 23.656 1.006 -9.412 1.00 77.75 74 GLU A O 1
ATOM 599 N N . GLY A 1 75 ? 21.677 0.053 -9.787 1.00 74.06 75 GLY A N 1
ATOM 600 C CA . GLY A 1 75 ? 21.319 -0.076 -8.382 1.00 74.06 75 GLY A CA 1
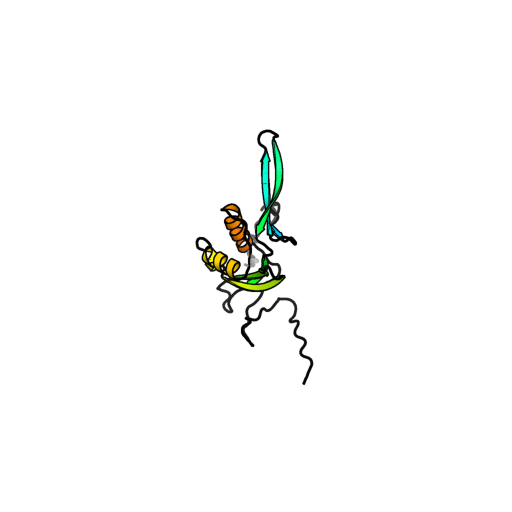ATOM 601 C C . GLY A 1 75 ? 20.707 1.171 -7.761 1.00 74.06 75 GLY A C 1
ATOM 602 O O . GLY A 1 75 ? 20.641 1.260 -6.534 1.00 74.06 75 GLY A O 1
ATOM 603 N N . GLU A 1 76 ? 20.229 2.078 -8.600 1.00 78.00 76 GLU A N 1
ATOM 604 C CA . GLU A 1 76 ? 19.503 3.287 -8.232 1.00 78.00 76 GLU A CA 1
ATOM 605 C C . GLU A 1 76 ? 17.995 3.096 -8.483 1.00 78.00 76 GLU A C 1
ATOM 607 O O . GLU A 1 76 ? 17.536 1.977 -8.722 1.00 78.00 76 GLU A O 1
ATOM 612 N N . GLU A 1 77 ? 17.209 4.174 -8.385 1.00 81.81 77 GLU A N 1
ATOM 613 C CA . GLU A 1 77 ? 15.771 4.177 -8.720 1.00 81.81 77 GLU A CA 1
ATOM 614 C C . GLU A 1 77 ? 14.977 3.058 -8.031 1.00 81.81 77 GLU A C 1
ATOM 616 O O . GLU A 1 77 ? 14.256 2.269 -8.646 1.00 81.81 77 GLU A O 1
ATOM 621 N N . TRP A 1 78 ? 15.137 2.975 -6.712 1.00 86.56 78 TRP A N 1
ATOM 622 C CA . TRP A 1 78 ? 14.457 1.964 -5.920 1.00 86.56 78 TRP A CA 1
ATOM 623 C C . TRP A 1 78 ? 12.938 2.122 -5.990 1.00 86.56 78 TRP A C 1
ATOM 625 O O . TRP A 1 78 ? 12.391 3.228 -5.972 1.00 86.56 78 TRP A O 1
ATOM 635 N N . GLY A 1 79 ? 12.253 0.988 -6.034 1.00 91.00 79 GLY A N 1
ATOM 636 C CA . GLY A 1 79 ? 10.811 0.893 -6.161 1.00 91.00 79 GLY A CA 1
ATOM 637 C C . GLY A 1 79 ? 10.220 -0.264 -5.364 1.00 91.00 79 GLY A C 1
ATOM 638 O O . GLY A 1 79 ? 10.911 -1.006 -4.652 1.00 91.00 79 GLY A O 1
ATOM 639 N N . ARG A 1 80 ? 8.903 -0.399 -5.484 1.00 90.38 80 ARG A N 1
ATOM 640 C CA . ARG A 1 80 ? 8.112 -1.507 -4.955 1.00 90.38 80 ARG A CA 1
ATOM 641 C C . ARG A 1 80 ? 7.326 -2.136 -6.084 1.00 90.38 80 ARG A C 1
ATOM 643 O O . ARG A 1 80 ? 6.619 -1.441 -6.808 1.00 90.38 80 ARG A O 1
ATOM 650 N N . LEU A 1 81 ? 7.408 -3.454 -6.194 1.00 91.19 81 LEU A N 1
ATOM 651 C CA . LEU A 1 81 ? 6.504 -4.208 -7.038 1.00 91.19 81 LEU A CA 1
ATOM 652 C C . LEU A 1 81 ? 5.178 -4.378 -6.302 1.00 91.19 81 LEU A C 1
ATOM 654 O O . LEU A 1 81 ? 5.105 -5.103 -5.310 1.00 91.19 81 LEU A O 1
ATOM 658 N N . LEU A 1 82 ? 4.151 -3.678 -6.768 1.00 94.12 82 LEU A N 1
ATOM 659 C CA . LEU A 1 82 ? 2.821 -3.689 -6.180 1.00 94.12 82 LEU A CA 1
ATOM 660 C C . LEU A 1 82 ? 1.888 -4.578 -6.995 1.00 94.12 82 LEU A C 1
ATOM 662 O O . LEU A 1 82 ? 1.805 -4.423 -8.211 1.00 94.12 82 LEU A O 1
ATOM 666 N N . SER A 1 83 ? 1.144 -5.448 -6.320 1.00 93.75 83 SER A N 1
ATOM 667 C CA . SER A 1 83 ? 0.098 -6.282 -6.915 1.00 93.75 83 SER A CA 1
ATOM 668 C C . SER A 1 83 ? -1.266 -5.852 -6.378 1.00 93.75 83 SER A C 1
ATOM 670 O O . SER A 1 83 ? -1.558 -5.990 -5.189 1.00 93.75 83 SER A O 1
ATOM 672 N N . VAL A 1 84 ? -2.100 -5.297 -7.255 1.00 93.88 84 VAL A N 1
ATOM 673 C CA . VAL A 1 84 ? -3.455 -4.815 -6.960 1.00 93.88 84 VAL A CA 1
ATOM 674 C C . VAL A 1 84 ? -4.456 -5.851 -7.445 1.00 93.88 84 VAL A C 1
ATOM 676 O O . VAL A 1 84 ? -4.425 -6.223 -8.614 1.00 93.88 84 VAL A O 1
ATOM 679 N N . THR A 1 85 ? -5.369 -6.291 -6.580 1.00 88.94 85 THR A N 1
ATOM 680 C CA . THR A 1 85 ? -6.551 -7.050 -7.023 1.00 88.94 85 THR A CA 1
ATOM 681 C C . THR A 1 85 ? -7.704 -6.080 -7.247 1.00 88.94 85 THR A C 1
ATOM 683 O O . THR A 1 85 ? -8.113 -5.382 -6.314 1.00 88.94 85 THR A O 1
ATOM 686 N N . ASP A 1 86 ? -8.198 -6.002 -8.481 1.00 91.00 86 ASP A N 1
ATOM 687 C CA . ASP A 1 86 ? -9.333 -5.145 -8.818 1.00 91.00 86 ASP A CA 1
ATOM 688 C C . ASP A 1 86 ? -10.687 -5.778 -8.442 1.00 91.00 86 ASP A C 1
ATOM 690 O O . ASP A 1 86 ? -10.766 -6.874 -7.883 1.00 91.00 86 ASP A O 1
ATOM 694 N N . ARG A 1 87 ? -11.778 -5.056 -8.719 1.00 86.88 87 ARG A N 1
ATOM 695 C CA . ARG A 1 87 ? -13.154 -5.485 -8.408 1.00 86.88 87 ARG A CA 1
ATOM 696 C C . ARG A 1 87 ? -13.600 -6.728 -9.177 1.00 86.88 87 ARG A C 1
ATOM 698 O O . ARG A 1 87 ? -14.498 -7.416 -8.702 1.00 86.88 87 ARG A O 1
ATOM 705 N N . ASP A 1 88 ? -12.970 -7.007 -10.313 1.00 90.56 88 ASP A N 1
ATOM 706 C CA . ASP A 1 88 ? -13.253 -8.178 -11.141 1.00 90.56 88 ASP A CA 1
ATOM 707 C C . ASP A 1 88 ? -12.407 -9.388 -10.704 1.00 90.56 88 ASP A C 1
ATOM 709 O O . ASP A 1 88 ? -12.441 -10.440 -11.341 1.00 90.56 88 ASP A O 1
ATOM 713 N N . GLY A 1 89 ? -11.620 -9.246 -9.629 1.00 85.31 89 GLY A N 1
ATOM 714 C CA . GLY A 1 89 ? -10.718 -10.277 -9.127 1.00 85.31 89 GLY A CA 1
ATOM 715 C C . GLY A 1 89 ? -9.436 -10.423 -9.948 1.00 85.31 89 GLY A C 1
ATOM 716 O O . GLY A 1 89 ? -8.684 -11.373 -9.736 1.00 85.31 89 GLY A O 1
ATOM 717 N N . ARG A 1 90 ? -9.158 -9.505 -10.883 1.00 88.56 90 ARG 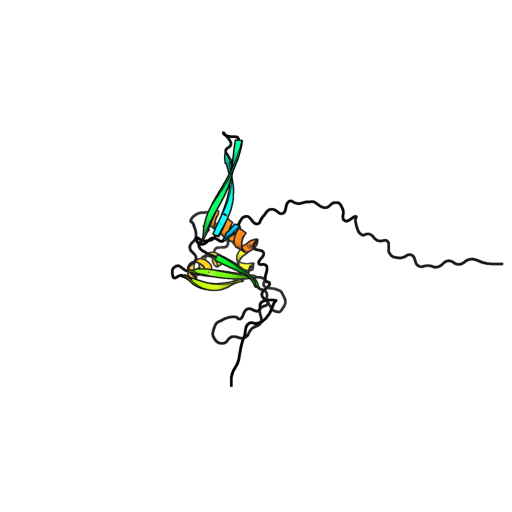A N 1
ATOM 718 C CA . ARG A 1 90 ? -7.946 -9.554 -11.706 1.00 88.56 90 ARG A CA 1
ATOM 719 C C . ARG A 1 90 ? -6.787 -8.917 -10.960 1.00 88.56 90 ARG A C 1
ATOM 721 O O . ARG A 1 90 ? -6.907 -7.823 -10.406 1.00 88.56 90 ARG A O 1
ATOM 728 N N . VAL A 1 91 ? -5.643 -9.592 -10.988 1.00 88.94 91 VAL A N 1
ATOM 729 C CA . VAL A 1 91 ? -4.399 -9.070 -10.423 1.00 88.94 91 VAL A CA 1
ATOM 730 C C . VAL A 1 91 ? -3.684 -8.230 -11.475 1.00 88.94 91 VAL A C 1
ATOM 732 O O . VAL A 1 91 ? -3.452 -8.686 -12.593 1.00 88.94 91 VAL A O 1
ATOM 735 N N . LYS A 1 92 ? -3.333 -6.998 -11.111 1.00 89.75 92 LYS A N 1
ATOM 736 C CA . LYS A 1 92 ? -2.519 -6.086 -11.916 1.00 89.75 92 LYS A CA 1
ATOM 737 C C . LYS A 1 92 ? -1.266 -5.724 -11.148 1.00 89.75 92 LYS A C 1
ATOM 739 O O . LYS A 1 92 ? -1.336 -5.391 -9.965 1.00 89.75 92 LYS A O 1
ATOM 744 N N . THR A 1 93 ? -0.142 -5.732 -11.843 1.00 90.44 93 THR A N 1
ATOM 745 C CA . THR A 1 93 ? 1.162 -5.480 -11.243 1.00 90.44 93 THR A CA 1
ATOM 746 C C . THR A 1 93 ? 1.717 -4.142 -11.714 1.00 90.44 93 THR A C 1
ATOM 748 O O . THR A 1 93 ? 1.559 -3.766 -12.874 1.00 90.44 93 THR A O 1
ATOM 751 N N . TRP A 1 94 ? 2.354 -3.405 -10.807 1.00 93.44 94 TRP A N 1
ATOM 752 C CA . TRP A 1 94 ? 2.977 -2.122 -11.102 1.00 93.44 94 TRP A CA 1
ATOM 753 C C . TRP A 1 94 ? 4.256 -1.932 -10.286 1.00 93.44 94 TRP A C 1
ATOM 755 O O . TRP A 1 94 ? 4.233 -1.995 -9.057 1.00 93.44 94 TRP A O 1
ATOM 765 N N . ALA A 1 95 ? 5.370 -1.669 -10.971 1.00 90.81 95 ALA A N 1
ATOM 766 C CA . ALA A 1 95 ? 6.604 -1.221 -10.342 1.00 90.81 95 ALA A CA 1
ATOM 767 C C . ALA A 1 95 ? 6.474 0.266 -9.976 1.00 90.81 95 ALA A C 1
ATOM 769 O O . ALA A 1 95 ? 6.634 1.151 -10.815 1.00 90.81 95 ALA A O 1
ATOM 770 N N . MET A 1 96 ? 6.135 0.542 -8.719 1.00 94.38 96 MET A N 1
ATOM 771 C CA . MET A 1 96 ? 6.016 1.896 -8.191 1.00 94.38 96 MET A CA 1
ATOM 772 C C . MET A 1 96 ? 7.401 2.443 -7.816 1.00 94.38 96 MET A C 1
ATOM 774 O O . MET A 1 96 ? 8.038 1.882 -6.921 1.00 94.38 96 MET A O 1
ATOM 778 N N . PRO A 1 97 ? 7.853 3.570 -8.395 1.00 92.56 97 PRO A N 1
ATOM 779 C CA . PRO A 1 97 ? 9.066 4.244 -7.940 1.00 92.56 97 PRO A CA 1
ATOM 780 C C . PRO A 1 97 ? 8.889 4.784 -6.516 1.00 92.56 97 PRO A C 1
ATOM 782 O O . PRO A 1 97 ? 7.917 5.488 -6.230 1.00 92.56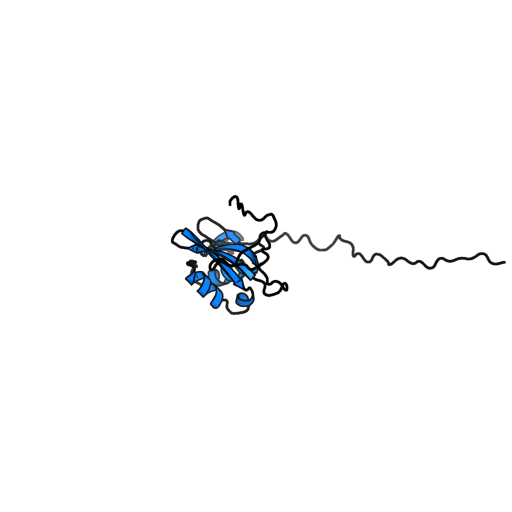 97 PRO A O 1
ATOM 785 N N . MET A 1 98 ? 9.847 4.525 -5.621 1.00 93.06 98 MET A N 1
ATOM 786 C CA . MET A 1 98 ? 9.804 5.061 -4.252 1.00 93.06 98 MET A CA 1
ATOM 787 C C . MET A 1 98 ? 9.922 6.589 -4.227 1.00 93.06 98 MET A C 1
ATOM 789 O O . MET A 1 98 ? 9.447 7.219 -3.287 1.00 93.06 98 MET A O 1
ATOM 793 N N . SER A 1 99 ? 10.479 7.206 -5.275 1.00 93.19 99 SER A N 1
ATOM 794 C CA . SER A 1 99 ? 10.510 8.666 -5.441 1.00 93.19 99 SER A CA 1
ATOM 795 C C . SER A 1 99 ? 9.112 9.297 -5.432 1.00 93.19 99 SER A C 1
ATOM 797 O O . SER A 1 99 ? 8.957 10.430 -4.981 1.00 93.19 99 SER A O 1
ATOM 799 N N . MET A 1 100 ? 8.066 8.556 -5.824 1.00 93.88 100 MET A N 1
ATOM 800 C CA . MET A 1 100 ? 6.679 9.026 -5.733 1.00 93.88 100 MET A CA 1
ATOM 801 C C . MET A 1 100 ? 6.193 9.221 -4.286 1.00 93.88 100 MET A C 1
ATOM 803 O O . MET A 1 100 ? 5.182 9.891 -4.070 1.00 93.88 100 MET A O 1
ATOM 807 N N . LEU A 1 101 ? 6.891 8.662 -3.291 1.00 93.25 101 LEU A N 1
ATOM 808 C CA . LEU A 1 101 ? 6.612 8.899 -1.873 1.00 93.25 101 LEU A CA 1
ATOM 809 C C . LEU A 1 101 ? 7.205 10.217 -1.355 1.00 93.25 101 LEU A C 1
ATOM 811 O O . LEU A 1 101 ? 6.843 10.627 -0.260 1.00 93.25 101 LEU A O 1
ATOM 815 N N . ALA A 1 102 ? 8.086 10.893 -2.102 1.00 90.44 102 ALA A N 1
ATOM 816 C CA . ALA A 1 102 ? 8.711 12.138 -1.641 1.00 90.44 102 ALA A CA 1
ATOM 817 C C . ALA A 1 102 ? 7.715 13.310 -1.527 1.00 90.44 102 ALA A C 1
ATOM 819 O O . ALA A 1 102 ? 7.937 14.238 -0.751 1.00 90.44 102 ALA A O 1
ATOM 820 N N . GLY A 1 103 ? 6.634 13.277 -2.313 1.00 88.00 103 GLY A N 1
ATOM 821 C CA . GLY A 1 103 ? 5.572 14.283 -2.291 1.00 88.00 103 GLY A CA 1
ATOM 822 C C . GLY A 1 103 ? 4.443 13.969 -1.303 1.00 88.00 103 GLY A C 1
ATOM 823 O O . GLY A 1 103 ? 4.569 13.173 -0.378 1.00 88.00 103 GLY A O 1
ATOM 824 N N . ASP A 1 104 ? 3.273 14.556 -1.548 1.00 88.75 104 ASP A N 1
ATOM 825 C CA . ASP A 1 104 ? 2.051 14.320 -0.762 1.00 88.75 104 ASP A CA 1
ATOM 826 C C . ASP A 1 104 ? 1.431 12.921 -0.986 1.00 88.75 104 ASP A C 1
ATOM 828 O O . ASP A 1 104 ? 0.487 12.508 -0.298 1.00 88.75 104 ASP A O 1
ATOM 832 N N . GLY A 1 105 ? 1.957 12.176 -1.959 1.00 91.19 105 GLY A N 1
ATOM 833 C CA . GLY A 1 105 ? 1.522 10.847 -2.357 1.00 91.19 105 GLY A CA 1
ATOM 834 C C . GLY A 1 105 ? 0.311 10.808 -3.286 1.00 91.19 105 GLY A C 1
ATOM 835 O O . GLY A 1 105 ? -0.284 9.746 -3.453 1.00 91.19 105 GLY A O 1
ATOM 836 N N . THR A 1 106 ? -0.104 11.937 -3.858 1.00 95.25 106 THR A N 1
ATOM 837 C CA . THR A 1 106 ? -1.281 11.992 -4.735 1.00 95.25 106 THR A CA 1
ATOM 838 C C . THR A 1 106 ? -1.061 11.180 -6.010 1.00 95.25 106 THR A C 1
ATOM 840 O O . THR A 1 106 ? -1.876 10.310 -6.309 1.00 95.25 106 THR A O 1
ATOM 843 N N . ALA A 1 107 ? 0.095 11.332 -6.661 1.00 94.50 107 ALA A N 1
ATOM 844 C CA . ALA A 1 107 ? 0.411 10.647 -7.917 1.00 94.50 107 ALA A CA 1
ATOM 845 C C . ALA A 1 107 ? 0.320 9.109 -7.830 1.00 94.50 107 ALA A C 1
ATOM 847 O O . ALA A 1 107 ? -0.329 8.468 -8.657 1.00 94.50 107 ALA A O 1
ATOM 848 N N . TYR A 1 108 ? 0.922 8.486 -6.808 1.00 96.38 108 TYR A N 1
ATOM 849 C CA . TYR A 1 108 ? 0.859 7.025 -6.695 1.00 96.38 108 TYR A CA 1
ATOM 850 C C . TYR A 1 108 ? -0.543 6.537 -6.312 1.00 96.38 108 TYR A C 1
ATOM 852 O O . TYR A 1 108 ? -0.963 5.468 -6.754 1.00 96.38 108 TYR A O 1
ATOM 860 N N . ARG A 1 109 ? -1.294 7.312 -5.514 1.00 97.44 109 ARG A N 1
ATOM 861 C CA . ARG A 1 109 ? -2.676 6.966 -5.157 1.00 97.44 109 ARG A CA 1
ATOM 862 C C . ARG A 1 109 ? -3.586 7.026 -6.375 1.00 97.44 109 ARG A C 1
ATOM 864 O O . ARG A 1 109 ? -4.352 6.093 -6.574 1.00 97.44 109 ARG A O 1
ATOM 871 N N . GLU A 1 110 ? -3.471 8.056 -7.209 1.00 97.69 110 GLU A N 1
ATOM 872 C CA . GLU A 1 110 ? -4.201 8.144 -8.481 1.00 97.69 110 GLU A CA 1
ATOM 873 C C . GLU A 1 110 ? -3.923 6.928 -9.363 1.00 97.69 110 GLU A C 1
ATOM 875 O O . GLU A 1 110 ? -4.855 6.301 -9.876 1.00 97.69 110 GLU A O 1
ATOM 880 N N . ARG A 1 111 ? -2.651 6.521 -9.465 1.00 97.38 111 ARG A N 1
ATOM 881 C CA . ARG A 1 111 ? -2.287 5.326 -10.223 1.00 97.38 111 ARG A CA 1
ATOM 882 C C . ARG A 1 111 ? -2.916 4.062 -9.636 1.00 97.38 111 ARG A C 1
ATOM 884 O O . ARG A 1 111 ? -3.531 3.304 -10.384 1.00 97.38 111 ARG A O 1
ATOM 891 N N . LEU A 1 112 ? -2.827 3.845 -8.326 1.00 97.62 112 LEU A N 1
ATOM 892 C CA . LEU A 1 112 ? -3.436 2.685 -7.666 1.00 97.62 112 LEU A CA 1
ATOM 893 C C . LEU A 1 112 ? -4.962 2.645 -7.842 1.00 97.62 112 LEU A C 1
ATOM 895 O O . LEU A 1 112 ? -5.514 1.589 -8.151 1.00 97.62 112 LEU A O 1
ATOM 899 N N . LEU A 1 113 ? -5.638 3.790 -7.714 1.00 97.50 113 LEU A N 1
ATOM 900 C CA . LEU A 1 113 ? -7.076 3.906 -7.967 1.00 97.50 113 LEU A CA 1
ATOM 901 C C . LEU A 1 113 ? -7.412 3.556 -9.427 1.00 97.50 113 LEU A C 1
ATOM 903 O O . LEU A 1 113 ? -8.352 2.801 -9.663 1.00 97.50 113 LEU A O 1
ATOM 907 N N . SER A 1 114 ? -6.609 4.012 -10.399 1.00 97.19 114 SER A N 1
ATOM 908 C CA . SER A 1 114 ? -6.790 3.663 -11.822 1.00 97.19 114 SER A CA 1
ATOM 909 C C . SER A 1 114 ? -6.619 2.165 -12.109 1.00 97.19 114 SER A C 1
ATOM 911 O O . SER A 1 114 ? -7.252 1.627 -13.015 1.00 97.19 114 SER A O 1
ATOM 913 N N . LEU A 1 115 ? -5.789 1.470 -11.321 1.00 95.75 115 LEU A N 1
ATOM 914 C CA . LEU A 1 115 ? -5.616 0.018 -11.410 1.00 95.75 115 LEU A CA 1
ATOM 915 C C . LEU A 1 115 ? -6.803 -0.750 -10.807 1.00 95.75 115 LEU A C 1
ATOM 917 O O . LEU A 1 115 ? -6.959 -1.937 -11.089 1.00 95.75 115 LEU A O 1
ATOM 921 N N . GLY A 1 116 ? -7.671 -0.076 -10.050 1.00 96.50 116 GLY A N 1
ATOM 922 C CA . GLY A 1 116 ? -8.858 -0.658 -9.428 1.00 96.50 116 GLY A CA 1
ATOM 923 C C . GLY A 1 116 ? -8.742 -0.849 -7.918 1.00 96.50 116 GLY A C 1
ATOM 924 O O . GLY A 1 116 ? -9.610 -1.503 -7.336 1.00 96.50 116 GLY A O 1
ATOM 925 N N . LEU A 1 117 ? -7.715 -0.281 -7.270 1.00 97.56 117 LEU A N 1
ATOM 926 C CA . LEU A 1 117 ? -7.626 -0.275 -5.811 1.00 97.56 117 LEU A CA 1
ATOM 927 C C . LEU A 1 117 ? -8.816 0.494 -5.223 1.00 97.56 117 LEU A C 1
ATOM 929 O O . LEU A 1 117 ? -9.160 1.584 -5.676 1.00 97.56 117 LEU A O 1
ATOM 933 N N . ILE A 1 118 ? -9.418 -0.046 -4.170 1.00 97.12 118 ILE A N 1
ATOM 934 C CA . ILE A 1 118 ? -10.419 0.654 -3.367 1.00 97.12 118 ILE A CA 1
ATOM 935 C C . ILE A 1 118 ? -9.738 1.119 -2.089 1.00 97.12 118 ILE A C 1
ATOM 937 O O . ILE A 1 118 ? -9.063 0.333 -1.434 1.00 97.12 118 ILE A O 1
ATOM 941 N N . MET A 1 119 ? -9.942 2.373 -1.701 1.00 97.31 119 MET A N 1
ATOM 942 C CA . MET A 1 119 ? -9.423 2.920 -0.449 1.00 97.31 119 MET A CA 1
ATOM 943 C C . MET A 1 119 ? -10.563 3.367 0.463 1.00 97.31 119 MET A C 1
ATOM 945 O O . MET A 1 119 ? -11.570 3.898 -0.008 1.00 97.31 119 MET A O 1
ATOM 949 N N . ALA A 1 120 ? -10.384 3.199 1.773 1.00 97.44 120 ALA A N 1
ATOM 950 C CA . ALA A 1 120 ? -11.215 3.884 2.753 1.00 97.44 120 ALA A CA 1
ATOM 951 C C . ALA A 1 120 ? -11.049 5.409 2.607 1.00 97.44 120 ALA A C 1
ATOM 953 O O . ALA A 1 120 ? -9.960 5.888 2.271 1.00 97.44 120 ALA A O 1
ATOM 954 N N . PRO A 1 121 ? -12.098 6.197 2.882 1.00 95.38 121 PRO A N 1
ATOM 955 C CA . PRO A 1 121 ? -11.984 7.645 2.887 1.00 95.38 121 PRO A CA 1
ATOM 956 C C . PRO A 1 121 ? -11.196 8.151 4.106 1.00 95.38 121 PRO A C 1
ATOM 958 O O . PRO A 1 121 ? -11.105 7.501 5.148 1.00 95.38 121 PRO A O 1
ATOM 961 N N . GLY A 1 122 ? -10.682 9.377 3.997 1.00 96.56 122 GLY A N 1
ATOM 962 C CA . GLY A 1 122 ? -10.121 10.123 5.125 1.00 96.56 122 GLY A CA 1
ATOM 963 C C . GLY A 1 122 ? -8.602 10.032 5.285 1.00 96.56 122 GLY A C 1
ATOM 964 O O . GLY A 1 122 ? -7.896 9.312 4.580 1.00 96.56 122 GLY A O 1
ATOM 965 N N . LYS A 1 123 ? -8.081 10.832 6.225 1.00 96.31 123 LYS A N 1
ATOM 966 C CA . LYS A 1 123 ? -6.636 10.984 6.450 1.00 96.31 123 LYS A CA 1
ATOM 967 C C . LYS A 1 123 ? -5.978 9.675 6.886 1.00 96.31 123 LYS A C 1
ATOM 969 O O . LYS A 1 123 ? -4.926 9.336 6.360 1.00 96.31 123 LYS A O 1
ATOM 974 N N . PHE A 1 124 ? -6.638 8.930 7.774 1.00 96.56 124 PHE A N 1
ATOM 975 C CA . PHE A 1 124 ? -6.140 7.654 8.280 1.00 96.56 124 PHE A CA 1
ATOM 976 C C . PHE A 1 124 ? -5.716 6.704 7.156 1.00 96.56 124 PHE A C 1
ATOM 978 O O . PHE A 1 124 ? -4.606 6.187 7.179 1.00 96.56 124 PHE A O 1
ATOM 985 N N . ALA A 1 125 ? -6.576 6.511 6.153 1.00 97.50 125 ALA A N 1
ATOM 986 C CA . ALA A 1 125 ? -6.314 5.564 5.080 1.00 97.50 125 ALA A CA 1
ATOM 987 C C . ALA A 1 125 ? -5.151 5.995 4.180 1.00 97.50 125 ALA A C 1
ATOM 989 O O . ALA A 1 125 ? -4.357 5.163 3.748 1.00 97.50 125 ALA A O 1
ATOM 990 N N . ARG A 1 126 ? -5.020 7.305 3.935 1.00 97.25 126 ARG A N 1
ATOM 991 C CA . ARG A 1 126 ? -3.907 7.873 3.162 1.00 97.25 126 ARG A CA 1
ATOM 992 C C . ARG A 1 126 ? -2.577 7.698 3.886 1.00 97.25 126 ARG A C 1
ATOM 994 O O . ARG A 1 126 ? -1.612 7.266 3.263 1.00 97.25 126 ARG A O 1
ATOM 1001 N N . ASP A 1 127 ? -2.547 7.997 5.182 1.00 97.12 127 ASP A N 1
ATOM 1002 C CA . ASP A 1 127 ? -1.351 7.830 6.008 1.00 97.12 127 ASP A CA 1
ATOM 1003 C C . ASP A 1 127 ? -0.972 6.345 6.122 1.00 97.12 127 ASP A C 1
ATOM 1005 O O . ASP A 1 127 ? 0.190 5.988 5.948 1.00 97.12 127 ASP A O 1
ATOM 1009 N N . ALA A 1 128 ? -1.959 5.473 6.363 1.00 97.75 128 ALA A N 1
ATOM 1010 C CA . ALA A 1 128 ? -1.754 4.033 6.482 1.00 97.75 128 ALA A CA 1
ATOM 1011 C C . ALA A 1 128 ? -1.235 3.418 5.179 1.00 97.75 128 ALA A C 1
ATOM 1013 O O . ALA A 1 128 ? -0.314 2.612 5.232 1.00 97.75 128 ALA A O 1
ATOM 1014 N N . LEU A 1 129 ? -1.764 3.826 4.020 1.00 98.00 129 LEU A N 1
ATOM 1015 C CA . LEU A 1 129 ? -1.263 3.372 2.723 1.00 98.00 129 LEU A CA 1
ATOM 1016 C C . LEU A 1 129 ? 0.173 3.838 2.470 1.00 98.00 129 LEU A C 1
ATOM 1018 O O . LEU A 1 129 ? 0.997 3.051 2.008 1.00 98.00 129 LEU A O 1
ATOM 1022 N N . HIS A 1 130 ? 0.472 5.100 2.782 1.00 97.12 130 HIS A N 1
ATOM 1023 C CA . HIS A 1 130 ? 1.817 5.640 2.627 1.00 97.12 130 HIS A CA 1
ATOM 1024 C C . HIS A 1 130 ? 2.819 4.857 3.486 1.00 97.12 130 HIS A C 1
ATOM 1026 O O . HIS A 1 130 ? 3.850 4.421 2.983 1.00 97.12 130 HIS A O 1
ATOM 1032 N N . GLU A 1 131 ? 2.496 4.633 4.761 1.00 96.31 131 GLU A N 1
ATOM 1033 C CA . GLU A 1 131 ? 3.325 3.858 5.688 1.00 96.31 131 GLU A CA 1
ATOM 1034 C C . GLU A 1 131 ? 3.433 2.383 5.286 1.00 96.31 131 GLU A C 1
ATOM 1036 O O . GLU A 1 131 ? 4.514 1.805 5.373 1.00 96.31 131 GLU A O 1
ATOM 1041 N N . TYR A 1 132 ? 2.346 1.773 4.809 1.00 96.44 132 TYR A N 1
ATOM 1042 C CA . TYR A 1 132 ? 2.339 0.391 4.333 1.00 96.44 132 TYR A CA 1
ATOM 1043 C C . TYR A 1 132 ? 3.360 0.186 3.212 1.00 96.44 132 TYR A C 1
ATOM 1045 O O . TYR A 1 132 ? 4.228 -0.675 3.323 1.00 96.44 132 TYR A O 1
ATOM 1053 N N . ILE A 1 133 ? 3.304 1.015 2.164 1.00 95.12 133 ILE A N 1
ATOM 1054 C CA . ILE A 1 133 ? 4.211 0.907 1.013 1.00 95.12 133 ILE A CA 1
ATOM 1055 C C . ILE A 1 133 ? 5.648 1.260 1.417 1.00 95.12 133 ILE A C 1
ATOM 1057 O O . ILE A 1 133 ? 6.586 0.575 1.005 1.00 95.12 133 ILE A O 1
ATOM 1061 N N . SER A 1 134 ? 5.832 2.305 2.233 1.00 93.44 134 SER A N 1
ATOM 1062 C CA . SER A 1 134 ? 7.165 2.807 2.577 1.00 93.44 134 SER A CA 1
ATOM 1063 C C . SER A 1 134 ? 7.938 1.895 3.527 1.00 93.44 134 SER A C 1
ATOM 1065 O O . SER A 1 134 ? 9.161 1.810 3.436 1.00 93.44 134 SER A O 1
ATOM 1067 N N . THR A 1 135 ? 7.235 1.201 4.426 1.00 92.25 135 THR A N 1
ATOM 1068 C CA . THR A 1 135 ? 7.848 0.346 5.454 1.00 92.25 135 THR A CA 1
ATOM 1069 C C . THR A 1 135 ? 7.818 -1.138 5.114 1.00 92.25 135 THR A C 1
ATOM 1071 O O . THR A 1 135 ? 8.429 -1.926 5.836 1.00 92.25 135 THR A O 1
ATOM 1074 N N . ALA A 1 136 ? 7.125 -1.531 4.040 1.00 88.50 136 ALA A N 1
ATOM 1075 C CA . ALA A 1 136 ? 7.099 -2.912 3.587 1.00 88.50 136 ALA A CA 1
ATOM 1076 C C . ALA A 1 136 ? 8.520 -3.436 3.337 1.00 88.50 136 ALA A C 1
ATOM 1078 O O . ALA A 1 136 ? 9.325 -2.818 2.630 1.00 88.50 136 ALA A O 1
ATOM 1079 N N . GLN A 1 137 ? 8.786 -4.608 3.911 1.00 80.12 137 GLN A N 1
ATOM 1080 C CA . GLN A 1 137 ? 10.014 -5.379 3.747 1.00 80.12 137 GLN A CA 1
ATOM 1081 C C . GLN A 1 137 ? 9.648 -6.703 3.071 1.00 80.12 137 GLN A C 1
ATOM 1083 O O . GLN A 1 137 ? 9.486 -7.712 3.762 1.00 80.12 137 GLN A O 1
ATOM 1088 N N . PRO A 1 138 ? 9.423 -6.707 1.746 1.00 74.00 138 PRO A N 1
ATOM 1089 C CA . PRO A 1 138 ? 9.186 -7.952 1.033 1.00 74.00 138 PRO A CA 1
ATOM 1090 C C . PRO A 1 138 ? 10.414 -8.856 1.183 1.00 74.00 138 PRO A C 1
ATOM 1092 O O . PRO A 1 138 ? 11.552 -8.389 1.125 1.00 74.00 138 PRO A O 1
ATOM 1095 N N . GLY A 1 139 ? 10.183 -10.150 1.413 1.00 53.38 139 GLY A N 1
ATOM 1096 C CA . GLY A 1 139 ? 11.265 -11.126 1.571 1.00 53.38 139 GLY A CA 1
ATOM 1097 C C . GLY A 1 139 ? 12.096 -11.311 0.296 1.00 53.38 139 GLY A C 1
ATOM 1098 O O . GLY A 1 139 ? 13.288 -11.604 0.386 1.00 53.38 139 GLY A O 1
ATOM 1099 N N . ASP A 1 140 ? 11.491 -11.063 -0.870 1.00 46.19 140 ASP A N 1
ATOM 1100 C CA . ASP A 1 140 ? 12.099 -11.271 -2.181 1.00 46.19 140 ASP A CA 1
ATOM 1101 C C . ASP A 1 140 ? 12.541 -9.944 -2.827 1.00 46.19 140 ASP A C 1
ATOM 1103 O O . ASP A 1 140 ? 11.770 -8.998 -3.002 1.00 46.19 140 ASP A O 1
ATOM 1107 N N . LYS A 1 141 ? 13.824 -9.864 -3.200 1.00 39.47 141 LYS A N 1
ATOM 1108 C CA . LYS A 1 141 ? 14.406 -8.740 -3.953 1.00 39.47 141 LYS A CA 1
ATOM 1109 C C . LYS A 1 141 ? 14.282 -9.040 -5.449 1.00 39.47 141 LYS A C 1
ATOM 1111 O O . LYS A 1 141 ? 14.977 -9.933 -5.930 1.00 39.47 141 LYS A O 1
ATOM 1116 N N . ALA A 1 142 ? 13.451 -8.312 -6.196 1.00 40.84 142 ALA A N 1
ATOM 1117 C CA . ALA A 1 142 ? 13.325 -8.507 -7.640 1.00 40.84 142 ALA A CA 1
ATOM 1118 C C . ALA A 1 142 ? 14.352 -7.641 -8.390 1.00 40.84 142 ALA A C 1
ATOM 1120 O O . ALA A 1 142 ? 14.375 -6.415 -8.273 1.00 40.84 142 ALA A O 1
ATOM 1121 N N . ARG A 1 143 ? 15.237 -8.272 -9.170 1.00 35.41 143 ARG A N 1
ATOM 1122 C CA . ARG A 1 143 ? 16.222 -7.567 -10.009 1.00 35.41 143 ARG A CA 1
ATOM 1123 C C . ARG A 1 143 ? 15.610 -7.339 -11.391 1.00 35.41 143 ARG A C 1
ATOM 1125 O O . ARG A 1 143 ? 15.179 -8.291 -12.032 1.00 35.41 143 ARG A O 1
ATOM 1132 N N . CYS A 1 144 ? 15.571 -6.087 -11.838 1.00 31.25 144 CYS A N 1
ATOM 1133 C CA . CYS A 1 144 ? 15.072 -5.719 -13.160 1.00 31.25 144 CYS A CA 1
ATOM 1134 C C . CYS A 1 144 ? 16.087 -6.164 -14.233 1.00 31.25 144 CYS A C 1
ATOM 1136 O O . CYS A 1 144 ? 17.234 -5.719 -14.206 1.00 31.25 144 CYS A O 1
ATOM 1138 N N . VAL A 1 145 ? 15.697 -7.051 -15.154 1.00 35.50 145 VAL A N 1
ATOM 1139 C CA . VAL A 1 145 ? 16.426 -7.303 -16.410 1.00 35.50 145 VAL A CA 1
ATOM 1140 C C . VAL A 1 145 ? 15.419 -7.284 -17.551 1.00 35.50 145 VAL A C 1
ATOM 1142 O O . VAL A 1 145 ? 14.460 -8.050 -17.579 1.00 35.50 145 VAL A O 1
ATOM 1145 N N . GLY A 1 146 ? 15.611 -6.351 -18.479 1.00 31.12 146 GLY A N 1
ATOM 1146 C CA . GLY A 1 146 ? 14.711 -6.175 -19.605 1.00 31.12 146 GLY A CA 1
ATOM 1147 C C . GLY A 1 146 ? 14.803 -7.331 -20.597 1.00 31.12 146 GLY A C 1
ATOM 1148 O O . GLY A 1 146 ? 15.874 -7.600 -21.138 1.00 31.12 146 GLY A O 1
ATOM 1149 N N . ARG A 1 147 ? 13.657 -7.937 -20.920 1.00 29.33 147 ARG A N 1
ATOM 1150 C CA . ARG A 1 147 ? 13.270 -8.168 -22.316 1.00 29.33 147 ARG A CA 1
ATOM 1151 C C . ARG A 1 147 ? 11.772 -8.429 -22.440 1.00 29.33 147 ARG A C 1
ATOM 1153 O O . ARG A 1 147 ? 11.246 -9.415 -21.948 1.00 29.33 147 ARG A O 1
ATOM 1160 N N . LEU A 1 148 ? 11.129 -7.481 -23.112 1.00 35.41 148 LEU A N 1
ATOM 1161 C CA . LEU A 1 148 ? 9.721 -7.428 -23.467 1.00 35.41 148 LEU A CA 1
ATOM 1162 C C . LEU A 1 148 ? 9.382 -8.433 -24.573 1.00 35.41 148 LEU A C 1
ATOM 1164 O O . LEU A 1 148 ? 10.152 -8.617 -25.516 1.00 35.41 148 LEU A O 1
ATOM 1168 N N . GLY A 1 149 ? 8.163 -8.955 -24.500 1.00 28.33 149 GLY A N 1
ATOM 1169 C CA . GLY A 1 149 ? 7.417 -9.495 -25.630 1.00 28.33 149 GLY A CA 1
ATOM 1170 C C . GLY A 1 149 ? 6.049 -9.977 -25.145 1.00 28.33 149 GLY A C 1
ATOM 1171 O O . GLY A 1 149 ? 5.913 -11.139 -24.807 1.00 28.33 149 GLY A O 1
ATOM 1172 N N . TRP A 1 150 ? 5.000 -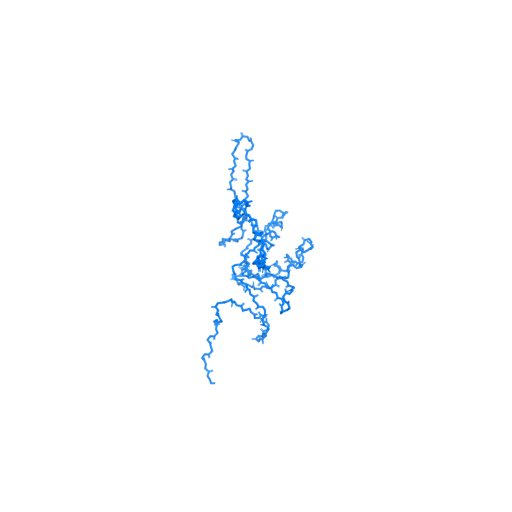9.163 -25.033 1.00 44.31 150 TRP A N 1
ATOM 1173 C CA . TRP A 1 150 ? 4.771 -7.786 -25.467 1.00 44.31 150 TRP A CA 1
ATOM 1174 C C . TRP A 1 150 ? 4.103 -7.018 -24.308 1.00 44.31 150 TRP A C 1
ATOM 1176 O O . TRP A 1 150 ? 3.171 -7.522 -23.690 1.00 44.31 150 TRP A O 1
ATOM 1186 N N . GLU A 1 151 ? 4.640 -5.833 -24.001 1.00 38.72 151 GLU A N 1
ATOM 1187 C CA . GLU A 1 151 ? 4.180 -4.874 -22.973 1.00 38.72 151 GLU A CA 1
ATOM 1188 C C . GLU A 1 151 ? 4.133 -5.366 -21.511 1.00 38.72 151 GLU A C 1
ATOM 1190 O O . GLU A 1 151 ? 3.281 -4.962 -20.724 1.00 38.72 151 GLU A O 1
ATOM 1195 N N . LEU A 1 152 ? 5.068 -6.233 -21.120 1.00 35.84 152 LEU A N 1
ATOM 1196 C CA . LEU A 1 152 ? 5.217 -6.680 -19.734 1.00 35.84 152 LEU A CA 1
ATOM 1197 C C . LEU A 1 152 ? 6.695 -6.644 -19.344 1.00 35.84 152 LEU A C 1
ATOM 1199 O O . LEU A 1 152 ? 7.493 -7.483 -19.766 1.00 35.84 152 LEU A O 1
ATOM 1203 N N . GLU A 1 153 ? 7.068 -5.627 -18.570 1.00 33.03 153 GLU A N 1
ATOM 1204 C CA . GLU A 1 153 ? 8.376 -5.546 -17.925 1.00 33.03 153 GLU A CA 1
ATOM 1205 C C . GLU A 1 153 ? 8.580 -6.802 -17.061 1.00 33.03 153 GLU A C 1
ATOM 1207 O O . GLU A 1 153 ? 7.775 -7.129 -16.193 1.00 33.03 153 GLU A O 1
ATOM 1212 N N . THR A 1 154 ? 9.626 -7.562 -17.381 1.00 35.97 154 THR A N 1
ATOM 1213 C CA . THR A 1 154 ? 9.927 -8.879 -16.807 1.00 35.97 154 THR A CA 1
ATOM 1214 C C . THR A 1 154 ? 10.553 -8.747 -15.416 1.00 35.97 154 THR A C 1
ATOM 1216 O O . THR A 1 154 ? 11.485 -7.966 -15.221 1.00 35.97 154 THR A O 1
ATOM 1219 N N . PHE A 1 155 ? 10.085 -9.555 -14.458 1.00 40.91 155 PHE A N 1
ATOM 1220 C CA . PHE A 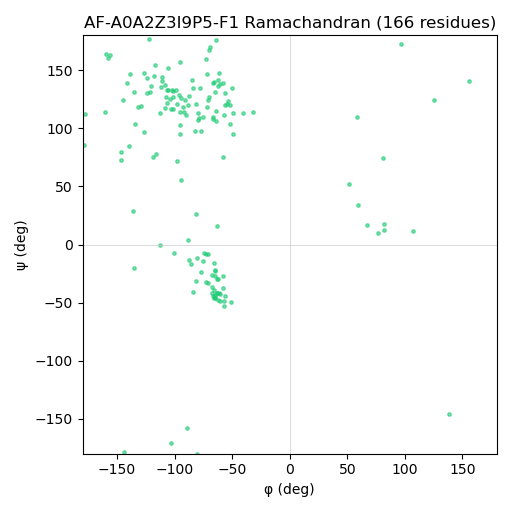1 155 ? 10.608 -9.613 -13.087 1.00 40.91 155 PHE A CA 1
ATOM 1221 C C . PHE A 1 155 ? 11.428 -10.893 -12.869 1.00 40.91 155 PHE A C 1
ATOM 1223 O O . PHE A 1 155 ? 10.967 -11.982 -13.200 1.00 40.91 155 PHE A O 1
ATOM 1230 N N . VAL A 1 156 ? 12.625 -10.779 -12.280 1.00 37.09 156 VAL A N 1
ATOM 1231 C CA . VAL A 1 156 ? 13.446 -11.934 -11.863 1.00 37.09 156 VAL A CA 1
ATOM 1232 C C . VAL A 1 156 ? 13.444 -12.057 -10.341 1.00 37.09 156 VAL A C 1
ATOM 1234 O O . VAL A 1 156 ? 13.786 -11.098 -9.647 1.00 37.09 156 VAL A O 1
ATOM 1237 N N . LEU A 1 157 ? 13.096 -13.249 -9.844 1.00 39.00 157 LEU A N 1
ATOM 1238 C CA . LEU A 1 157 ? 13.133 -13.637 -8.427 1.00 39.00 157 LEU A CA 1
ATOM 1239 C C . LEU A 1 157 ? 14.446 -14.377 -8.068 1.00 39.00 157 LEU A C 1
ATOM 1241 O O . LEU A 1 157 ? 15.086 -14.944 -8.959 1.00 39.00 157 LEU A O 1
ATOM 1245 N N . PRO A 1 158 ? 14.873 -14.392 -6.785 1.00 37.03 158 PRO A N 1
ATOM 1246 C CA . PRO A 1 158 ? 16.222 -14.817 -6.377 1.00 37.03 158 PRO A CA 1
ATOM 1247 C C . PRO A 1 158 ? 16.503 -16.329 -6.418 1.00 37.03 158 PRO A C 1
ATOM 1249 O O . PRO A 1 158 ? 17.634 -16.738 -6.169 1.00 37.03 158 PRO A O 1
ATOM 1252 N N . ASN A 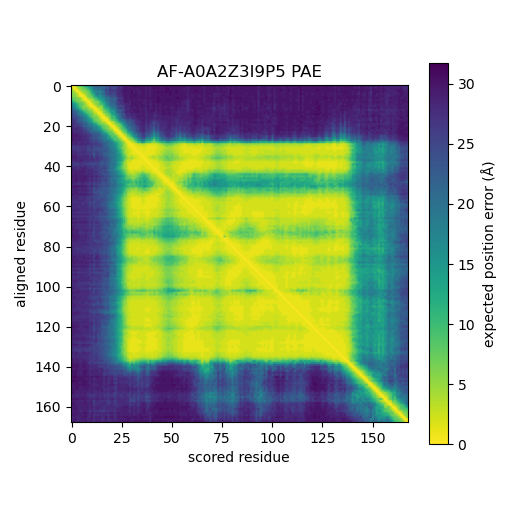1 159 ? 15.507 -17.172 -6.675 1.00 34.81 159 ASN A N 1
ATOM 1253 C CA . ASN A 1 159 ? 15.561 -18.607 -6.370 1.00 34.81 159 ASN A CA 1
ATOM 1254 C C . ASN A 1 159 ? 15.035 -19.518 -7.489 1.00 34.81 159 ASN A C 1
ATOM 1256 O O . ASN A 1 159 ? 14.635 -20.650 -7.235 1.00 34.81 159 ASN A O 1
ATOM 1260 N N . GLY A 1 160 ? 15.150 -19.075 -8.739 1.00 32.31 160 GLY A N 1
ATOM 1261 C CA . GLY A 1 160 ? 14.965 -19.933 -9.906 1.00 32.31 160 GLY A CA 1
ATOM 1262 C C . GLY A 1 160 ? 13.928 -19.368 -10.856 1.00 32.31 160 GLY A C 1
ATOM 1263 O O . GLY A 1 160 ? 12.788 -19.102 -10.486 1.00 32.31 160 GLY A O 1
ATOM 1264 N N . ALA A 1 161 ? 14.344 -19.180 -12.103 1.00 36.06 161 ALA A N 1
ATOM 1265 C CA . ALA A 1 161 ? 13.424 -18.915 -13.189 1.00 36.06 161 ALA A CA 1
ATOM 1266 C C . ALA A 1 161 ? 12.532 -20.151 -13.374 1.00 36.06 161 ALA A C 1
ATOM 1268 O O . ALA A 1 161 ? 13.022 -21.216 -13.743 1.00 36.06 161 ALA A O 1
ATOM 1269 N N . ILE A 1 162 ? 11.228 -20.019 -13.130 1.00 38.56 162 ILE A N 1
ATOM 1270 C CA . ILE A 1 162 ? 10.260 -20.949 -13.709 1.00 38.56 162 ILE A CA 1
ATOM 1271 C C . ILE A 1 162 ? 10.004 -20.446 -15.125 1.00 38.56 162 ILE A C 1
ATOM 1273 O O . ILE A 1 162 ? 9.257 -19.499 -15.347 1.00 38.56 162 ILE A O 1
ATOM 1277 N N . GLY A 1 163 ? 10.702 -21.069 -16.064 1.00 33.28 163 GLY A N 1
ATOM 1278 C CA . GLY A 1 163 ? 10.492 -20.931 -17.495 1.00 33.28 163 GLY A CA 1
ATOM 1279 C C . GLY A 1 163 ? 10.802 -22.273 -18.133 1.00 33.28 163 GLY A C 1
ATOM 1280 O O . GLY A 1 163 ? 11.907 -22.484 -18.623 1.00 33.28 163 GLY A O 1
ATOM 1281 N N . ASP A 1 164 ? 9.850 -23.201 -18.046 1.00 37.53 164 ASP A N 1
ATOM 1282 C CA . ASP A 1 164 ? 9.840 -24.397 -18.883 1.00 37.53 164 ASP A CA 1
ATOM 1283 C C . ASP A 1 164 ? 9.602 -23.944 -20.326 1.00 37.53 164 ASP A C 1
ATOM 1285 O O . ASP A 1 164 ? 8.529 -23.449 -20.668 1.00 37.53 164 ASP A O 1
ATOM 1289 N N . HIS A 1 165 ? 10.636 -24.061 -21.152 1.00 36.66 165 HIS A N 1
ATOM 1290 C CA . HIS A 1 165 ? 10.503 -24.038 -22.600 1.00 36.66 165 HIS A CA 1
ATOM 1291 C C . HIS A 1 165 ? 11.000 -25.378 -23.142 1.00 36.66 165 HIS A C 1
ATOM 1293 O O . HIS A 1 165 ? 12.087 -25.501 -23.703 1.00 36.66 165 HIS A O 1
ATOM 1299 N N . SER A 1 166 ? 10.174 -26.404 -22.970 1.00 37.22 166 SER A N 1
ATOM 1300 C CA . SER A 1 166 ? 10.113 -27.531 -23.891 1.00 37.22 166 SER A CA 1
ATOM 1301 C C . SER A 1 166 ? 9.366 -27.104 -25.163 1.00 37.22 166 SER A C 1
ATOM 1303 O O . SER A 1 166 ? 8.168 -26.839 -25.123 1.00 37.22 166 SER A O 1
ATOM 1305 N N . ASN A 1 167 ? 10.091 -26.975 -26.282 1.00 28.22 167 ASN A N 1
ATOM 1306 C CA . ASN A 1 167 ? 9.778 -27.574 -27.596 1.00 28.22 167 ASN A CA 1
ATOM 1307 C C . ASN A 1 167 ? 10.404 -26.815 -28.773 1.00 28.22 167 ASN A C 1
ATOM 1309 O O . ASN A 1 167 ? 10.293 -25.591 -28.849 1.00 28.22 167 ASN A O 1
ATOM 1313 N N . GLY A 1 168 ? 10.873 -27.595 -29.755 1.00 33.00 168 GLY A N 1
ATOM 1314 C CA . GLY A 1 168 ? 10.927 -27.212 -31.171 1.00 33.00 168 GLY A CA 1
ATOM 1315 C C . GLY A 1 168 ? 12.308 -27.254 -31.784 1.00 33.00 168 GLY A C 1
ATOM 1316 O O . GLY A 1 168 ? 12.901 -26.163 -31.894 1.00 33.00 168 GLY A O 1
#